Protein AF-X1FUF7-F1 (afdb_monomer_lite)

Secondary structure (DSSP, 8-state):
------EEEEEEEEETTEEEEEEEEETTEEEEE---------S------

Structure (mmCIF, N/CA/C/O backbone):
data_AF-X1FUF7-F1
#
_entry.id   AF-X1FUF7-F1
#
loop_
_atom_site.group_PDB
_atom_site.id
_atom_site.type_symbol
_atom_site.label_atom_id
_atom_site.label_alt_id
_atom_site.label_comp_id
_atom_site.label_asym_id
_atom_site.label_entity_id
_atom_site.label_seq_id
_atom_site.pdbx_PDB_ins_code
_atom_site.Cartn_x
_atom_site.Cartn_y
_atom_site.Cartn_z
_atom_site.occupancy
_atom_site.B_iso_or_equiv
_atom_site.auth_seq_id
_atom_site.auth_comp_id
_atom_site.auth_asym_id
_atom_site.auth_atom_id
_atom_site.pdbx_PDB_model_num
ATOM 1 N N . MET A 1 1 ? -1.737 -2.566 25.025 1.00 39.78 1 MET A N 1
ATOM 2 C CA . MET A 1 1 ? -0.670 -2.090 24.122 1.00 39.78 1 MET A CA 1
ATOM 3 C C . MET A 1 1 ? -1.279 -2.044 22.730 1.00 39.78 1 MET A C 1
ATOM 5 O O . MET A 1 1 ? -1.798 -3.064 22.307 1.00 39.78 1 MET A O 1
ATOM 9 N N . LYS A 1 2 ? -1.397 -0.867 22.099 1.00 45.19 2 LYS A N 1
ATOM 10 C CA . LYS A 1 2 ? -1.982 -0.754 20.753 1.00 45.19 2 LYS A CA 1
ATOM 11 C C . LYS A 1 2 ? 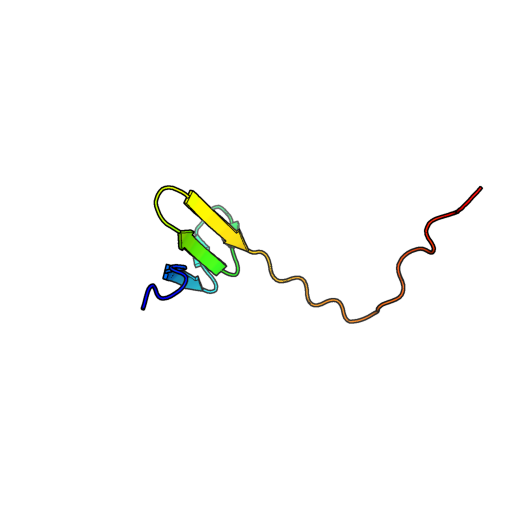-0.867 -1.034 19.756 1.00 45.19 2 LYS A C 1
ATOM 13 O O . LYS A 1 2 ? -0.026 -0.170 19.542 1.00 45.19 2 LYS A O 1
ATOM 18 N N . GLU A 1 3 ? -0.838 -2.250 19.229 1.00 54.78 3 GLU A N 1
ATOM 19 C CA . GLU A 1 3 ? -0.026 -2.587 18.063 1.00 54.78 3 GLU A CA 1
ATOM 20 C C . GLU A 1 3 ? -0.366 -1.568 16.974 1.00 54.78 3 GLU A C 1
ATOM 22 O O . GLU A 1 3 ? -1.544 -1.344 16.678 1.00 54.78 3 GLU A O 1
ATOM 27 N N . GLU A 1 4 ? 0.635 -0.842 16.483 1.00 61.12 4 GLU A N 1
ATOM 28 C CA . GLU A 1 4 ? 0.433 0.233 15.519 1.00 61.12 4 GLU A CA 1
ATOM 29 C C . GLU A 1 4 ? -0.117 -0.377 14.221 1.00 61.12 4 GLU A C 1
ATOM 31 O O . GLU A 1 4 ? 0.608 -0.949 13.412 1.00 61.12 4 GLU A O 1
ATOM 36 N N . GLY A 1 5 ? -1.450 -0.346 14.113 1.00 68.75 5 GLY A N 1
ATOM 37 C CA . GLY A 1 5 ? -2.265 -1.275 13.333 1.00 68.75 5 GLY A CA 1
ATOM 38 C C . GLY A 1 5 ? -2.196 -1.081 11.830 1.00 68.75 5 GLY A C 1
ATOM 39 O O . GLY A 1 5 ? -3.126 -0.550 11.225 1.00 68.75 5 GLY A O 1
ATOM 40 N N . TYR A 1 6 ? -1.112 -1.552 11.230 1.00 76.81 6 TYR A N 1
ATOM 41 C CA . TYR A 1 6 ? -1.050 -1.828 9.806 1.00 76.81 6 TYR A CA 1
ATOM 42 C C . TYR A 1 6 ? -1.258 -3.322 9.584 1.00 76.81 6 TYR A C 1
ATOM 44 O O . TYR A 1 6 ? -0.466 -4.152 10.023 1.00 76.81 6 TYR A O 1
ATOM 52 N N . PHE A 1 7 ? -2.325 -3.660 8.872 1.00 87.50 7 PHE A N 1
ATOM 53 C CA . PHE A 1 7 ? -2.600 -5.015 8.423 1.00 87.50 7 PHE A CA 1
ATOM 54 C C . PHE A 1 7 ? -2.186 -5.126 6.968 1.00 87.50 7 PHE A C 1
ATOM 56 O O . PHE A 1 7 ? -2.792 -4.498 6.103 1.00 87.50 7 PHE A O 1
ATOM 63 N N . ILE A 1 8 ? -1.148 -5.907 6.690 1.00 89.81 8 ILE A N 1
ATOM 64 C CA . ILE A 1 8 ? -0.800 -6.235 5.308 1.00 89.81 8 ILE A CA 1
ATOM 65 C C . ILE A 1 8 ? -1.893 -7.163 4.784 1.00 89.81 8 ILE A C 1
ATOM 67 O O . ILE A 1 8 ? -2.110 -8.237 5.339 1.00 89.81 8 ILE A O 1
ATOM 71 N N . LEU A 1 9 ? -2.597 -6.709 3.753 1.00 90.69 9 LEU A N 1
ATOM 72 C CA . LEU A 1 9 ? -3.631 -7.482 3.080 1.00 90.69 9 LEU A CA 1
ATOM 73 C C . LEU A 1 9 ? -3.014 -8.405 2.034 1.00 90.69 9 LEU A C 1
ATOM 75 O O . LEU A 1 9 ? -3.396 -9.566 1.966 1.00 90.69 9 LEU A O 1
ATOM 79 N N . ASP A 1 10 ? -2.065 -7.892 1.245 1.00 91.62 10 ASP A N 1
ATOM 80 C CA . ASP A 1 10 ? -1.437 -8.645 0.160 1.00 91.62 10 ASP A CA 1
ATOM 81 C C . ASP A 1 10 ? -0.037 -8.104 -0.175 1.00 91.62 10 ASP A C 1
ATOM 83 O O . ASP A 1 10 ? 0.287 -6.949 0.128 1.00 91.62 10 ASP A O 1
ATOM 87 N N . ARG A 1 11 ? 0.805 -8.942 -0.787 1.00 92.62 11 ARG A N 1
ATOM 88 C CA . ARG A 1 11 ? 2.147 -8.588 -1.272 1.00 92.62 11 ARG A CA 1
ATOM 89 C C . ARG A 1 11 ? 2.334 -9.166 -2.671 1.00 92.62 11 ARG A C 1
ATOM 91 O O . ARG A 1 11 ? 2.038 -10.335 -2.884 1.00 92.62 11 ARG A O 1
ATOM 98 N N . ASN A 1 12 ? 2.948 -8.400 -3.567 1.00 91.31 12 ASN A N 1
ATOM 99 C CA . ASN A 1 12 ? 3.105 -8.693 -4.990 1.00 91.31 12 ASN A CA 1
ATOM 100 C C . ASN A 1 12 ? 1.751 -8.970 -5.659 1.00 91.31 12 ASN A C 1
ATOM 102 O O . ASN A 1 12 ? 1.607 -9.914 -6.439 1.00 91.31 12 ASN A O 1
ATOM 106 N N . TYR A 1 13 ? 0.753 -8.150 -5.326 1.00 92.06 13 TYR A N 1
ATOM 107 C CA . TYR A 1 13 ? -0.588 -8.269 -5.871 1.00 92.06 13 TYR A CA 1
ATOM 108 C C . TYR A 1 13 ? -0.550 -8.042 -7.381 1.00 92.06 13 TYR A C 1
ATOM 110 O O . TYR A 1 13 ? -0.053 -7.021 -7.855 1.00 92.06 13 TYR A O 1
ATOM 118 N N . ARG A 1 14 ? -1.104 -8.981 -8.147 1.00 90.94 14 ARG A N 1
ATOM 119 C CA . ARG A 1 14 ? -1.154 -8.923 -9.611 1.00 90.94 14 ARG A CA 1
ATOM 120 C C . ARG A 1 14 ? -2.555 -9.218 -10.102 1.00 90.94 14 ARG A C 1
ATOM 122 O O . ARG A 1 14 ? -3.169 -10.205 -9.703 1.00 90.94 14 ARG A O 1
ATOM 129 N N . ASN A 1 15 ? -3.049 -8.388 -11.010 1.00 90.31 15 ASN A N 1
ATOM 130 C CA . ASN A 1 15 ? -4.291 -8.637 -11.724 1.00 90.31 15 ASN A CA 1
ATOM 131 C C . ASN A 1 15 ? -4.135 -8.311 -13.218 1.00 90.31 15 ASN A C 1
ATOM 133 O O . ASN A 1 15 ? -3.072 -7.912 -13.685 1.00 90.31 15 ASN A O 1
ATOM 137 N N . ARG A 1 16 ? -5.212 -8.480 -13.991 1.00 93.25 16 ARG A N 1
ATOM 138 C CA . ARG A 1 16 ? -5.209 -8.222 -15.442 1.00 93.25 16 ARG A CA 1
ATOM 139 C C . ARG A 1 16 ? -4.931 -6.753 -15.817 1.00 93.25 16 ARG A C 1
ATOM 141 O O . ARG A 1 16 ? -4.621 -6.484 -16.971 1.00 93.25 16 ARG A O 1
ATOM 148 N N . TYR A 1 17 ? -5.074 -5.825 -14.875 1.00 89.06 17 TYR A N 1
ATOM 149 C CA . TYR A 1 17 ? -4.966 -4.381 -15.085 1.00 89.06 17 TYR A CA 1
ATOM 150 C C . TYR A 1 17 ? -3.651 -3.784 -14.562 1.00 89.06 17 TYR A C 1
ATOM 152 O O . TYR A 1 17 ? -3.355 -2.638 -14.887 1.00 89.06 17 TYR A O 1
ATOM 160 N N . GLY A 1 18 ? -2.865 -4.527 -13.778 1.00 87.38 18 GLY A N 1
ATOM 161 C CA . GLY A 1 18 ? -1.585 -4.062 -13.251 1.00 87.38 18 GLY A CA 1
ATOM 162 C C . GLY A 1 18 ? -1.081 -4.869 -12.056 1.00 87.38 18 GLY A C 1
ATOM 163 O O . GLY A 1 18 ? -1.638 -5.910 -11.692 1.00 87.38 18 GLY A O 1
ATOM 164 N N . GLU A 1 19 ? -0.019 -4.361 -11.438 1.00 91.62 19 GLU A N 1
ATOM 165 C CA . GLU A 1 19 ? 0.605 -4.936 -10.248 1.00 91.62 19 GLU A CA 1
ATOM 166 C C . GLU A 1 19 ? 0.813 -3.883 -9.153 1.00 91.62 19 GLU A C 1
ATOM 168 O O . GLU A 1 19 ? 0.936 -2.696 -9.444 1.00 91.62 19 GLU A O 1
ATOM 173 N N . ILE A 1 20 ? 0.796 -4.321 -7.893 1.00 91.69 20 ILE A N 1
ATOM 174 C CA . ILE A 1 20 ? 1.071 -3.501 -6.708 1.00 91.69 20 ILE A CA 1
ATOM 175 C C . ILE A 1 20 ? 1.963 -4.309 -5.763 1.00 91.69 20 ILE A C 1
ATOM 177 O O . ILE A 1 20 ? 1.616 -5.434 -5.399 1.00 91.69 20 ILE A O 1
ATOM 181 N N . ASP A 1 21 ? 3.081 -3.737 -5.310 1.00 92.69 21 ASP A N 1
ATOM 182 C CA . ASP A 1 21 ? 4.025 -4.459 -4.448 1.00 92.69 21 ASP A CA 1
ATOM 183 C C . ASP A 1 21 ? 3.431 -4.822 -3.089 1.00 92.69 21 ASP A C 1
ATOM 185 O O . ASP A 1 21 ? 3.602 -5.947 -2.628 1.00 92.69 21 ASP A O 1
ATOM 189 N N . ILE A 1 22 ? 2.752 -3.901 -2.403 1.00 93.56 22 ILE A N 1
ATOM 190 C CA . ILE A 1 22 ? 2.135 -4.196 -1.103 1.00 93.56 22 ILE A CA 1
ATOM 191 C C . ILE A 1 22 ? 0.816 -3.443 -0.958 1.00 93.56 22 ILE A C 1
ATOM 193 O O . ILE A 1 22 ? 0.730 -2.237 -1.198 1.00 93.56 22 ILE A O 1
ATOM 197 N N . ILE A 1 23 ? -0.201 -4.158 -0.484 1.00 92.69 23 ILE A N 1
ATOM 198 C CA . ILE A 1 23 ? -1.487 -3.596 -0.082 1.00 92.69 23 ILE A CA 1
ATOM 199 C C . ILE A 1 23 ? -1.604 -3.740 1.432 1.00 92.69 23 ILE A C 1
ATOM 201 O O . ILE A 1 23 ? -1.535 -4.845 1.969 1.00 92.69 23 ILE A O 1
ATOM 205 N N . ALA A 1 24 ? -1.799 -2.629 2.133 1.00 93.12 24 ALA A N 1
ATOM 206 C CA . ALA A 1 24 ? -1.986 -2.598 3.576 1.00 93.12 24 ALA A CA 1
ATOM 207 C C . ALA A 1 24 ? -3.253 -1.831 3.956 1.00 93.12 24 ALA A C 1
ATOM 209 O O . ALA A 1 24 ? -3.743 -0.978 3.221 1.00 93.12 24 ALA A O 1
ATOM 210 N N . LYS A 1 25 ? -3.789 -2.120 5.137 1.00 92.50 25 LYS A N 1
ATOM 211 C CA . LYS A 1 25 ? -4.949 -1.446 5.707 1.00 92.50 25 LYS A CA 1
ATOM 212 C C . LYS A 1 25 ? -4.624 -0.946 7.101 1.00 92.50 25 LYS A C 1
ATOM 214 O O . LYS A 1 25 ? -4.124 -1.698 7.933 1.00 92.50 25 LYS A O 1
ATOM 219 N N . LYS A 1 26 ? -4.972 0.307 7.365 1.00 89.50 26 LYS A N 1
ATOM 220 C CA . LYS A 1 26 ? -4.934 0.896 8.701 1.00 89.50 26 LYS A CA 1
ATOM 221 C C . LYS A 1 26 ? -6.255 1.586 8.964 1.00 89.50 26 LYS A C 1
ATOM 223 O O . LYS A 1 26 ? -6.583 2.557 8.290 1.00 89.50 26 LYS A O 1
ATOM 228 N N . ASP A 1 27 ? -7.002 1.078 9.940 1.00 86.69 27 ASP A N 1
ATOM 229 C CA . ASP A 1 27 ? -8.348 1.564 10.255 1.00 86.69 27 ASP A CA 1
ATOM 230 C C . ASP A 1 27 ? -9.245 1.589 8.990 1.00 86.69 27 ASP A C 1
ATOM 232 O O . ASP A 1 27 ? -9.493 0.538 8.389 1.00 86.69 27 ASP A O 1
ATOM 236 N N . LYS A 1 28 ? -9.700 2.768 8.553 1.00 87.31 28 LYS A N 1
ATOM 237 C CA . LYS A 1 28 ? -10.492 2.985 7.329 1.00 87.31 28 LYS A CA 1
ATOM 238 C C . LYS A 1 28 ? -9.662 3.353 6.095 1.00 87.31 28 LYS A C 1
ATOM 240 O O . LYS A 1 28 ? -10.236 3.597 5.037 1.00 87.31 28 LYS A O 1
ATOM 245 N N . CYS A 1 29 ? -8.338 3.376 6.205 1.00 90.62 29 CYS A N 1
ATOM 246 C CA . CYS A 1 29 ? -7.441 3.705 5.103 1.00 90.62 29 CYS A CA 1
ATOM 247 C C . CYS A 1 29 ? -6.911 2.442 4.423 1.00 90.62 29 CYS A C 1
ATOM 249 O O . CYS A 1 29 ? -6.392 1.536 5.083 1.00 90.62 29 CYS A O 1
ATOM 251 N N . LEU A 1 30 ? -6.997 2.426 3.094 1.00 92.62 30 LEU A N 1
ATOM 252 C CA . LEU A 1 30 ? -6.308 1.469 2.237 1.00 92.62 30 LEU A CA 1
ATOM 253 C C . LEU A 1 30 ? -5.026 2.126 1.716 1.00 92.62 30 LEU A C 1
ATOM 255 O O . LEU A 1 30 ? -5.065 3.239 1.197 1.00 92.62 30 LEU A O 1
ATOM 259 N N . ILE A 1 31 ? -3.896 1.457 1.910 1.00 91.81 31 ILE A N 1
ATOM 260 C CA . ILE A 1 31 ? -2.555 1.958 1.622 1.00 91.81 31 ILE A CA 1
ATOM 261 C C . ILE A 1 31 ? -1.951 1.061 0.547 1.00 91.81 31 ILE A C 1
ATOM 263 O O . ILE A 1 31 ? -1.863 -0.154 0.726 1.00 91.81 31 ILE A O 1
ATOM 267 N N . PHE A 1 32 ? -1.516 1.673 -0.548 1.00 91.94 32 PHE A N 1
ATOM 268 C CA . PHE A 1 32 ? -0.796 1.010 -1.628 1.00 91.94 32 PHE A CA 1
ATOM 269 C C . PHE A 1 32 ? 0.658 1.468 -1.582 1.00 91.94 32 PHE A C 1
ATOM 271 O O . PHE A 1 32 ? 0.924 2.670 -1.547 1.00 91.94 32 PHE A O 1
ATOM 278 N N . ILE A 1 33 ? 1.588 0.521 -1.528 1.00 89.56 33 ILE A N 1
ATOM 279 C CA . ILE A 1 33 ? 3.023 0.792 -1.447 1.00 89.56 33 ILE A CA 1
ATOM 280 C C . ILE A 1 33 ? 3.655 0.196 -2.698 1.00 89.56 33 ILE A C 1
ATOM 282 O O . ILE A 1 33 ? 3.503 -0.999 -2.945 1.00 89.56 33 ILE A O 1
ATOM 286 N N . GLU A 1 34 ? 4.356 1.034 -3.458 1.00 89.06 34 GLU A N 1
ATOM 287 C CA . GLU A 1 34 ? 5.197 0.619 -4.579 1.00 89.06 34 GLU A CA 1
ATOM 288 C C . GLU A 1 34 ? 6.661 0.664 -4.129 1.00 89.06 34 GLU A C 1
ATOM 290 O O . GLU A 1 34 ? 7.160 1.701 -3.679 1.00 89.06 34 GLU A O 1
ATOM 295 N N . VAL A 1 35 ? 7.347 -0.473 -4.196 1.00 87.62 35 VAL A N 1
ATOM 296 C CA . VAL A 1 35 ? 8.730 -0.611 -3.741 1.00 87.62 35 VAL A CA 1
ATOM 297 C C . VAL A 1 35 ? 9.646 -0.342 -4.924 1.00 87.62 35 VAL A C 1
ATOM 299 O O . VAL A 1 35 ? 9.922 -1.213 -5.742 1.00 87.62 35 VAL A O 1
ATOM 302 N N . LYS A 1 36 ? 10.181 0.877 -5.000 1.00 83.25 36 LYS A N 1
ATOM 303 C CA . LYS A 1 36 ? 11.249 1.192 -5.951 1.00 83.25 36 LYS A CA 1
ATOM 304 C C . LYS A 1 36 ? 12.600 0.896 -5.312 1.00 83.25 36 LYS A C 1
ATOM 306 O O . LYS A 1 36 ? 13.033 1.603 -4.401 1.00 83.25 36 LYS A O 1
ATOM 311 N N . THR A 1 37 ? 13.286 -0.135 -5.795 1.00 75.44 37 THR A N 1
ATOM 312 C CA . THR A 1 37 ? 14.692 -0.380 -5.460 1.00 75.44 37 THR A CA 1
ATOM 313 C C . THR A 1 37 ? 15.539 0.755 -6.022 1.00 75.44 37 THR A C 1
ATOM 315 O O . THR A 1 37 ? 15.843 0.822 -7.210 1.00 75.44 37 THR A O 1
ATOM 318 N N . ARG A 1 38 ? 15.902 1.694 -5.150 1.00 68.75 38 ARG A N 1
ATOM 319 C CA . ARG A 1 38 ? 16.817 2.785 -5.472 1.00 68.75 38 ARG A CA 1
ATOM 320 C C . ARG A 1 38 ? 18.251 2.281 -5.304 1.00 68.75 38 ARG A C 1
ATOM 322 O O . ARG A 1 38 ? 18.768 2.246 -4.194 1.00 68.75 38 ARG A O 1
ATOM 329 N N . THR A 1 39 ? 18.881 1.869 -6.402 1.00 66.81 39 THR A N 1
ATOM 330 C CA . THR A 1 39 ? 20.269 1.358 -6.411 1.00 66.81 39 THR A CA 1
ATOM 331 C C . THR A 1 39 ? 21.322 2.472 -6.406 1.00 66.81 39 THR A C 1
ATOM 333 O O . THR A 1 39 ? 22.487 2.197 -6.148 1.00 66.81 39 THR A O 1
ATOM 336 N N . ASN A 1 40 ? 20.925 3.728 -6.648 1.00 60.97 40 ASN A N 1
ATOM 337 C CA . ASN A 1 40 ? 21.805 4.894 -6.597 1.00 60.97 40 ASN A CA 1
ATOM 338 C C . ASN A 1 40 ? 21.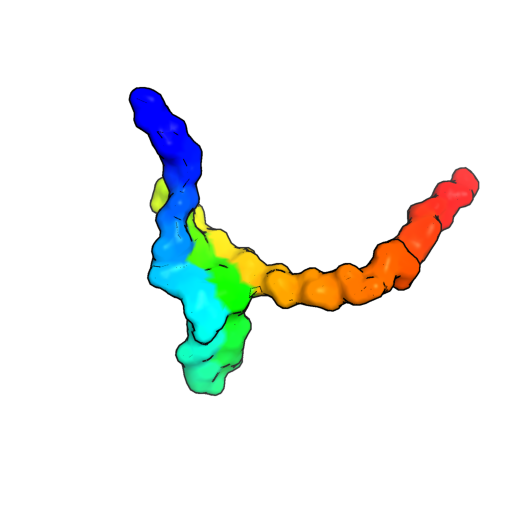152 6.022 -5.779 1.00 60.97 40 ASN A C 1
ATOM 340 O O . ASN A 1 40 ? 20.004 6.407 -6.016 1.00 60.97 40 ASN A O 1
ATOM 344 N N . LEU A 1 41 ? 21.889 6.575 -4.813 1.00 62.38 41 LEU A N 1
ATOM 345 C CA . LEU A 1 41 ? 21.519 7.809 -4.104 1.00 62.38 41 LEU A CA 1
ATOM 346 C C . LEU A 1 41 ? 21.641 9.057 -4.993 1.00 62.38 41 LEU A C 1
ATOM 348 O O . LEU A 1 41 ? 21.143 10.108 -4.606 1.00 62.38 41 LEU A O 1
ATOM 352 N N . ASP A 1 42 ? 22.211 8.913 -6.185 1.00 60.75 42 ASP A N 1
ATOM 353 C CA . ASP A 1 42 ? 22.465 9.972 -7.154 1.00 60.75 42 ASP A CA 1
ATOM 354 C C . ASP A 1 42 ? 21.170 10.410 -7.859 1.00 60.75 42 ASP A C 1
ATOM 356 O O . ASP A 1 42 ? 20.802 9.905 -8.918 1.00 60.75 42 ASP A O 1
ATOM 360 N N . TYR A 1 43 ? 20.406 11.287 -7.213 1.00 56.25 43 TYR A N 1
ATOM 361 C CA . TYR A 1 43 ? 19.431 12.117 -7.911 1.00 56.25 43 TYR A CA 1
ATOM 362 C C . TYR A 1 43 ? 19.293 13.452 -7.186 1.00 56.25 43 TYR A C 1
ATOM 364 O O . TYR A 1 43 ? 18.636 13.528 -6.149 1.00 56.25 43 TYR A O 1
ATOM 372 N N . GLY A 1 44 ? 19.932 14.459 -7.789 1.00 56.25 44 GLY A N 1
ATOM 373 C CA . GLY A 1 44 ? 19.667 15.886 -7.654 1.00 56.25 44 GLY A CA 1
ATOM 374 C C . GLY A 1 44 ? 19.972 16.486 -6.292 1.00 56.25 44 GLY A C 1
ATOM 375 O O . GLY A 1 44 ? 19.138 16.418 -5.391 1.00 56.25 44 GLY A O 1
ATOM 376 N N . ASP A 1 45 ? 21.107 17.179 -6.180 1.00 56.47 45 ASP A N 1
ATOM 377 C CA . ASP A 1 45 ? 21.213 18.309 -5.263 1.00 56.47 45 ASP A CA 1
ATOM 378 C C . ASP A 1 45 ? 19.924 19.144 -5.375 1.00 56.47 45 ASP A C 1
ATOM 380 O O . ASP A 1 45 ? 19.523 19.491 -6.497 1.00 56.47 45 ASP A O 1
ATOM 384 N N . PRO A 1 46 ? 19.225 19.456 -4.267 1.00 60.78 46 PRO A N 1
ATOM 385 C CA . PRO A 1 46 ? 18.281 20.552 -4.311 1.00 60.78 46 PRO A CA 1
ATOM 386 C C . PRO A 1 46 ? 19.110 21.764 -4.722 1.00 60.78 46 PRO A C 1
ATOM 388 O O . PRO A 1 46 ? 19.993 22.189 -3.983 1.00 60.78 46 PRO A O 1
ATOM 391 N N . LEU A 1 47 ? 18.888 22.256 -5.940 1.00 62.47 47 LEU A N 1
ATOM 392 C CA . LEU A 1 47 ? 19.418 23.534 -6.376 1.00 62.47 47 LEU A CA 1
ATOM 393 C C . LEU A 1 47 ? 18.932 24.580 -5.365 1.00 62.47 47 LEU A C 1
ATOM 395 O O . LEU A 1 47 ? 17.788 25.029 -5.427 1.00 62.47 47 LEU A O 1
ATOM 399 N N . GLU A 1 48 ? 19.784 24.898 -4.397 1.00 55.91 48 GLU A N 1
ATOM 400 C CA . GLU A 1 48 ? 19.656 26.054 -3.529 1.00 55.91 48 GLU A CA 1
ATOM 401 C C 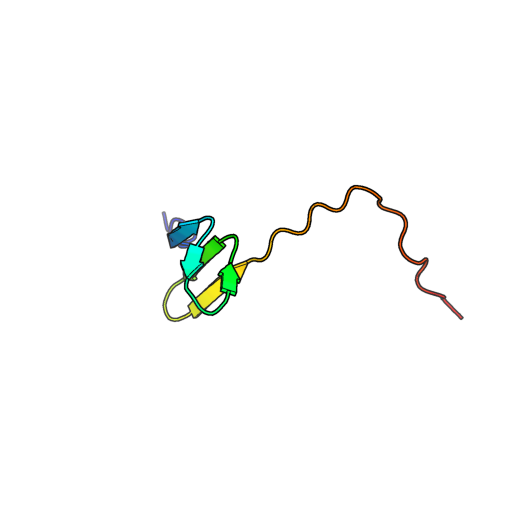. GLU A 1 48 ? 20.170 27.235 -4.355 1.00 55.91 48 GLU A C 1
ATOM 403 O O . GLU A 1 48 ? 21.323 27.242 -4.794 1.00 55.91 48 GLU A O 1
ATOM 408 N N . THR A 1 49 ? 19.261 28.151 -4.696 1.00 59.56 49 THR A N 1
ATOM 409 C CA . THR A 1 49 ? 19.605 29.381 -5.416 1.00 59.56 49 THR A CA 1
ATOM 410 C C . THR A 1 49 ? 20.176 30.436 -4.488 1.00 59.56 49 THR A C 1
ATOM 412 O O . THR A 1 49 ? 19.846 30.410 -3.282 1.00 59.56 49 THR A O 1
#

Organism: NCBI:txid412755

Radius of gyration: 16.22 Å; chains: 1; bounding box: 33×38×40 Å

InterPro domains:
  IPR003509 UPF0102 protein YraN-like [PF02021] (2-48)
  IPR003509 UPF0102 protein YraN-like [PTHR34039] (2-48)
  IPR011335 Restriction endonuclease type II-like [SSF52980] (2-44)
  IPR011856 tRNA endonuclease-like domain superfamily [G3DSA:3.40.1350.10] (1-49)

Foldseek 3Di:
DDDQDKAWPDAQDDDPVGTFGTWIDDDPDIDTDHDDPPPDPDDDDPPDD

Sequence (49 aa):
MKEEGYFILDRNYRNRYGEIDIIAKKDKCLIFIEVKTRTNLDYGDPLET

pLDDT: mean 78.85, std 15.7, range [39.78, 93.56]

=== Feature glossary ===
A reading guide for the features in this record.

Start from the sequence.

  · Sequence gives the chain of amino acids in standard one-letter code (A=alanine, C=cysteine, …, Y=tyrosine), read N→C. It is the only feature that is directly encoded by the gene; all structural features are derived from the folded form of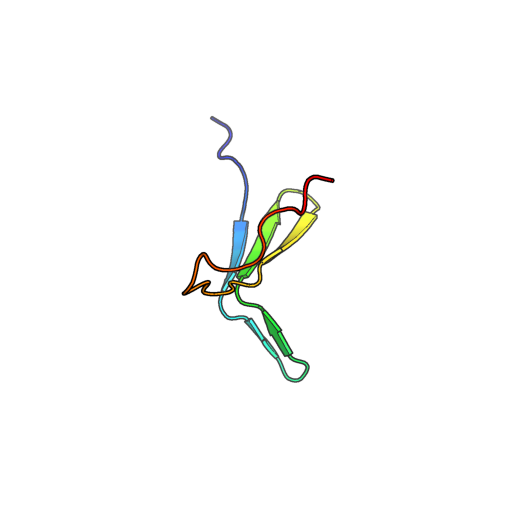 this sequence.

Fold it, and you get atomic coordinates and the backbone conformation that goes with them.

  · The mmCIF table is the protein's shape written out atom by atom. For each backbone N, Cα, C, and carbonyl O, it records an (x, y, z) coordinate triple in Å plus the residue type, chain letter, and residue number.

  · Backbone dihedral angles. Every residue except chain termini has a φ (preceding-C → N → Cα → C) and a ψ (N → Cα → C → next-N). They are reported in degrees following the IUPAC sign convention. Secondary structure is essentially a statement about which (φ, ψ) basin each residue occupies.

  · DSSP 8-state secondary structure assigns each residue one of H (α-helix), G (3₁₀-helix), I (π-helix), E (extended β-strand), B (isolated β-bridge), T (hydrogen-bonded turn), S (bend), or '-' (coil). The assignment is computed from backbone hydrogen-bond geometry via the Kabsch–Sander algorithm.

  · P-SEA three-state annotation labels each residue as helix, strand, or coil based purely on the geometry of the Cα trace. It serves as a fallback when the full backbone (and thus DSSP) is unavailable.

Summarize the fold with a handful of shape descriptors and a per-residue structural alphabet.

  · Radius of gyration (Rg) is the root-mean-square distance of Cα atoms from their centroid — a single number for overall size and compactness. A globular domain of N residues has Rg ≈ 2.2·N^0.38 Å; an extended or disordered chain has a much larger Rg. The Cα contact count is the number of residue pairs whose Cα atoms are within 8 Å and are more than four positions apart in sequence — a standard proxy for tertiary packing density. The bounding box is the smallest axis-aligned box enclosing all Cα atoms.

  · Foldseek's 3Di representation compresses backbone geometry into a per-residue letter drawn from a learned twenty-state alphabet. It captures the tertiary interaction pattern around each residue — which residues are packed against it in space, regardless of where they are in sequence.

  · Accessible surface area quantifies burial. A residue with SASA near zero is packed into the hydrophobic core; one with SASA >100 Å² sits on the surface. Computed here via the Shrake–Rupley numerical algorithm with a 1.4 Å probe.

Ask how reliable the model is.

  · For AlphaFold models, the B-factor field carries pLDDT — the model's ow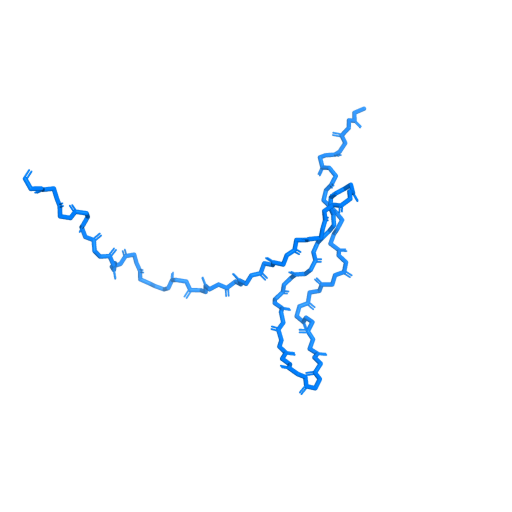n estimate of local accuracy on a 0–100 scale. Regions with pLDDT<50 should be treated as essentially unmodeled; they often correspond to intrinsically disordered segments.

  · For experimental (PDB) structures, the B-factor (temperature factor) quantifies the positional spread of each atom in the crystal — a combination of thermal vibration and static disorder — in units of Å². High B-factors mark flexible loops or poorly resolved regions; low B-factors mark the rigid, well-ordered core.

  · PAE(i, j) answers: if I align the predicted and true structures on residue i, how far off (in Å) do I expect residue j to be? A block-diagonal PAE matrix with low values on the blocks and high values off-diagonal is the signature of a multi-domain protein with confidently predicted domains but uncertain inter-domain orientation.

Place it in context: what it resembles, what it is annotated as, and how it looks.

  · Structural nearest neighbors (via Foldseek easy-search vs the PDB). Reported per hit: target PDB id, E-value, and alignment TM-score. A TM-score above ~0.5 is the conventional threshold for 'same fold'.

  · Functional annotations link the protein to curated databases. InterPro entries identify conserved domains and families by matching the sequence against member-database signatures (Pfam, PROSITE, CDD, …). Gene Ontology (GO) terms describe molecular function, biological process, and cellular component in a controlled vocabulary. CATH places the structure in a hierarchical fold classification (Class/Architecture/Topology/Homologous-superfamily). The organism is the source species.

  · Plot images: a contact map (which residues are close in 3D, as an N×N binary image), a Ramachandran scatter (backbone torsion angles, revealing secondary-structure composition at a glance), and — for AlphaFold structures — a PAE heatmap (pairwise prediction confidence).

  · Structure images are PyMOL renders from six orthogonal camera directions. Cartoon representation draws helices as coils and strands as arrows; sticks shows the backbone as bonds; surface shows the solvent-excluded envelope. Rainbow coloring maps sequence position to hue (blue→red, N→C); chain coloring 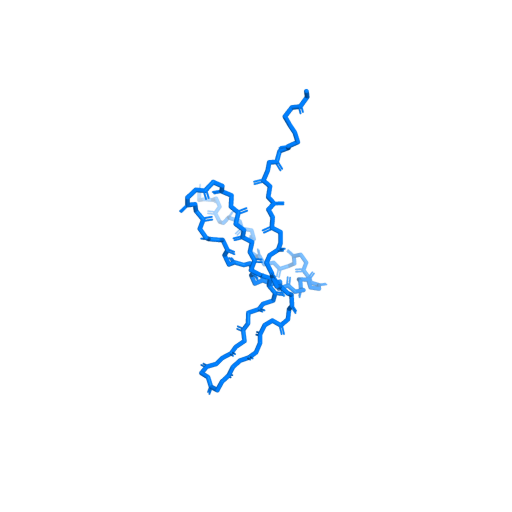assigns a distinct color per polypeptide.